Protein AF-X1RRZ8-F1 (afdb_monomer_lite)

Foldseek 3Di:
DDDQPDQDLVSLQVDQVSCVQLQGKDWAAADPVVCVVLVHDRIFIDGNGHHNDQKDWGCPDPFKIKIQNGSRQQVRCVSVQWFGWIKMWGADPVRDIDIDTDPGDRPDDDDDDDDPPDDDD

pLDDT: mean 79.33, std 20.08, range [34.38, 95.31]

Radius of gyration: 18.19 Å; chains: 1; bounding box: 36×49×47 Å

Secondary structure (DSSP, 8-state):
------SSHHHHHT-HHHHGGGT-EEEEE--HHHHHHHT--SEEEEE-S--S-S-EEEEEETTEEEEES-HHHHHHHHHTT--EEEEEEEE-TTSPEEEEEEEEE-S-----PPP------

Structure (mmCIF, N/CA/C/O backbone):
data_AF-X1RRZ8-F1
#
_entry.id   AF-X1RRZ8-F1
#
loop_
_atom_site.group_PDB
_atom_site.id
_atom_site.type_symbol
_atom_site.label_atom_id
_atom_site.label_alt_id
_atom_site.label_comp_id
_atom_site.label_asym_id
_atom_site.label_entity_id
_atom_site.label_seq_id
_atom_site.pdbx_PDB_ins_code
_atom_site.Cartn_x
_atom_site.Cartn_y
_atom_site.Cartn_z
_atom_site.occupancy
_atom_site.B_iso_or_equiv
_atom_site.auth_seq_id
_atom_site.auth_comp_id
_atom_site.auth_asym_id
_atom_site.auth_atom_id
_atom_site.pdbx_PDB_model_num
ATOM 1 N N . MET A 1 1 ? 13.208 -16.228 14.873 1.00 35.16 1 MET A N 1
ATOM 2 C CA . MET A 1 1 ? 13.634 -16.579 13.502 1.00 35.16 1 MET A CA 1
ATOM 3 C C . MET A 1 1 ? 12.492 -16.190 12.576 1.00 35.16 1 MET A C 1
ATOM 5 O O . MET A 1 1 ? 11.522 -16.928 12.506 1.00 35.16 1 MET A O 1
ATOM 9 N N . GLY A 1 2 ? 12.525 -14.981 12.011 1.00 35.22 2 GLY A N 1
ATOM 10 C CA . GLY A 1 2 ? 11.454 -14.456 11.160 1.00 35.22 2 GLY A CA 1
ATOM 11 C C . GLY A 1 2 ? 11.931 -14.394 9.718 1.00 35.22 2 GLY A C 1
ATOM 12 O O . GLY A 1 2 ? 12.852 -13.647 9.412 1.00 35.22 2 GLY A O 1
ATOM 13 N N . THR A 1 3 ? 11.342 -15.203 8.849 1.00 38.59 3 THR A N 1
ATOM 14 C CA . THR A 1 3 ? 11.496 -15.072 7.402 1.00 38.59 3 THR A CA 1
ATOM 15 C C . THR A 1 3 ? 10.398 -14.130 6.914 1.00 38.59 3 THR A C 1
ATOM 17 O O . THR A 1 3 ? 9.225 -14.497 6.872 1.00 38.59 3 THR A O 1
ATOM 20 N N . ALA A 1 4 ? 10.763 -12.889 6.584 1.00 39.41 4 ALA A N 1
ATOM 21 C CA . ALA A 1 4 ? 9.885 -12.003 5.829 1.00 39.41 4 ALA A CA 1
ATOM 22 C C . ALA A 1 4 ? 9.873 -12.510 4.381 1.00 39.41 4 ALA A C 1
ATOM 24 O O . ALA A 1 4 ? 10.817 -12.283 3.630 1.00 39.41 4 ALA A O 1
ATOM 25 N N . HIS A 1 5 ? 8.849 -13.276 4.015 1.00 37.44 5 HIS A N 1
ATOM 26 C CA . HIS A 1 5 ? 8.617 -13.655 2.626 1.00 37.44 5 HIS A CA 1
ATOM 27 C C . HIS A 1 5 ? 7.916 -12.466 1.975 1.00 37.44 5 HIS A C 1
ATOM 29 O O . HIS A 1 5 ? 6.734 -12.273 2.207 1.00 37.44 5 HIS A O 1
ATOM 35 N N . GLY A 1 6 ? 8.661 -11.601 1.289 1.00 46.69 6 GLY A N 1
ATOM 36 C CA . GLY A 1 6 ? 8.174 -10.306 0.818 1.00 46.69 6 GLY A CA 1
ATOM 37 C C . GLY A 1 6 ? 8.167 -10.217 -0.696 1.00 46.69 6 GLY A C 1
ATOM 38 O O . GLY A 1 6 ? 9.114 -9.691 -1.262 1.00 46.69 6 GLY A O 1
ATOM 39 N N . ASN A 1 7 ? 7.099 -10.697 -1.330 1.00 56.72 7 ASN A N 1
ATOM 40 C CA . ASN A 1 7 ? 6.906 -10.514 -2.775 1.00 56.72 7 ASN A CA 1
ATOM 41 C C . ASN A 1 7 ? 5.742 -9.558 -3.097 1.00 56.72 7 ASN A C 1
ATOM 43 O O . ASN A 1 7 ? 5.467 -9.335 -4.266 1.00 56.72 7 ASN A O 1
ATOM 47 N N . THR A 1 8 ? 5.048 -9.031 -2.079 1.00 73.19 8 THR A N 1
ATOM 48 C CA . THR A 1 8 ? 3.846 -8.184 -2.218 1.00 73.19 8 THR A CA 1
ATOM 49 C C . THR A 1 8 ? 3.718 -7.194 -1.056 1.00 73.19 8 THR A C 1
ATOM 51 O O . THR A 1 8 ? 4.233 -7.456 0.037 1.00 73.19 8 THR A O 1
ATOM 54 N N . LEU A 1 9 ? 2.995 -6.092 -1.260 1.00 81.31 9 LEU A N 1
ATOM 55 C CA . LEU A 1 9 ? 2.707 -5.018 -0.304 1.00 81.31 9 LEU A CA 1
ATOM 56 C C . LEU A 1 9 ? 2.088 -5.550 0.996 1.00 81.31 9 LEU A C 1
ATOM 58 O O . LEU A 1 9 ? 2.448 -5.106 2.084 1.00 81.31 9 LEU A O 1
ATOM 62 N N . GLU A 1 10 ? 1.245 -6.577 0.904 1.00 81.81 10 GLU A N 1
ATOM 63 C CA . GLU A 1 10 ? 0.649 -7.271 2.054 1.00 81.81 10 GLU A CA 1
ATOM 64 C C . GLU A 1 10 ? 1.698 -7.845 3.016 1.00 81.81 10 GLU A C 1
ATOM 66 O O . GLU A 1 10 ? 1.503 -7.866 4.231 1.00 81.81 10 GLU A O 1
ATOM 71 N N . ASN A 1 11 ? 2.856 -8.269 2.509 1.00 81.50 11 ASN A N 1
ATOM 72 C CA . ASN A 1 11 ? 3.913 -8.802 3.364 1.00 81.50 11 ASN A CA 1
ATOM 73 C C . ASN A 1 11 ? 4.580 -7.712 4.210 1.00 81.50 11 ASN A C 1
ATOM 75 O O . ASN A 1 11 ? 5.000 -7.989 5.336 1.00 81.50 11 ASN A O 1
ATOM 79 N N . LEU A 1 12 ? 4.650 -6.474 3.703 1.00 84.50 12 LEU A N 1
ATOM 80 C CA . LEU A 1 12 ? 5.100 -5.323 4.493 1.00 84.50 12 LEU A CA 1
ATOM 81 C C . LEU A 1 12 ? 4.113 -5.047 5.632 1.00 84.50 12 LEU A C 1
ATOM 83 O O . LEU A 1 12 ? 4.539 -4.769 6.748 1.00 84.50 12 LEU A O 1
ATOM 87 N N . MET A 1 13 ? 2.811 -5.212 5.380 1.00 85.94 13 MET A N 1
ATOM 88 C CA . MET A 1 13 ? 1.751 -5.025 6.379 1.00 85.94 13 MET A CA 1
ATOM 89 C C . MET A 1 13 ? 1.828 -6.044 7.524 1.00 85.94 13 MET A C 1
ATOM 91 O O . MET A 1 13 ? 1.550 -5.714 8.674 1.00 85.94 13 MET A O 1
ATOM 95 N N . MET A 1 14 ? 2.230 -7.280 7.218 1.00 83.69 14 MET A N 1
ATOM 96 C CA . MET A 1 14 ? 2.349 -8.367 8.197 1.00 83.69 14 MET A CA 1
ATOM 97 C C . MET A 1 14 ? 3.639 -8.311 9.026 1.00 83.69 14 MET A C 1
ATOM 99 O O . MET A 1 14 ? 3.782 -9.061 9.994 1.00 83.69 14 MET A O 1
ATOM 103 N N . ASN A 1 15 ? 4.590 -7.448 8.663 1.00 84.81 15 ASN A N 1
ATOM 104 C CA . ASN A 1 15 ? 5.861 -7.305 9.358 1.00 84.81 15 ASN A CA 1
ATOM 105 C C . ASN A 1 15 ? 5.889 -5.985 10.146 1.00 84.81 15 ASN A C 1
ATOM 107 O O . ASN A 1 15 ? 6.057 -4.937 9.531 1.00 84.81 15 ASN A O 1
ATOM 111 N N . PRO A 1 16 ? 5.827 -6.009 11.491 1.00 82.06 16 PRO A N 1
ATOM 112 C CA . PRO A 1 16 ? 5.790 -4.788 12.297 1.00 8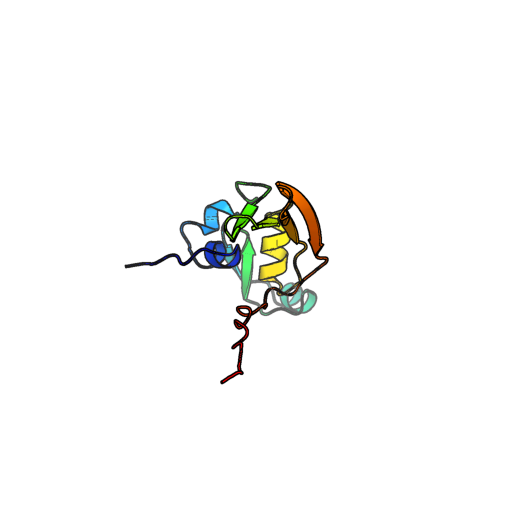2.06 16 PRO A CA 1
ATOM 113 C C . PRO A 1 16 ? 6.951 -3.818 12.045 1.00 82.06 16 PRO A C 1
ATOM 115 O O . PRO A 1 16 ? 6.759 -2.616 12.126 1.00 82.06 16 PRO A O 1
ATOM 118 N N . THR A 1 17 ? 8.147 -4.317 11.718 1.00 83.44 17 THR A N 1
ATOM 119 C CA . THR A 1 17 ? 9.315 -3.464 11.446 1.00 83.44 17 THR A CA 1
ATOM 120 C C . THR A 1 17 ? 9.246 -2.811 10.067 1.00 83.44 17 THR A C 1
ATOM 122 O O . THR A 1 17 ? 9.699 -1.685 9.897 1.00 83.44 17 THR A O 1
ATOM 125 N N . LEU A 1 18 ? 8.704 -3.509 9.066 1.00 86.00 18 LEU A N 1
ATOM 126 C CA . LEU A 1 18 ? 8.595 -2.978 7.703 1.00 86.00 18 LEU A CA 1
ATOM 127 C C . LEU A 1 18 ? 7.296 -2.196 7.481 1.00 86.00 18 LEU A C 1
ATOM 129 O O . LEU A 1 18 ? 7.252 -1.343 6.596 1.00 86.00 18 LEU A O 1
ATOM 133 N N . ALA A 1 19 ? 6.271 -2.443 8.297 1.00 88.62 19 ALA A N 1
ATOM 134 C CA . ALA A 1 19 ? 5.001 -1.733 8.257 1.00 88.62 19 ALA A CA 1
ATOM 135 C C . ALA A 1 19 ? 5.195 -0.221 8.436 1.00 88.62 19 ALA A C 1
ATOM 137 O O . ALA A 1 19 ? 4.491 0.563 7.808 1.00 88.62 19 ALA A O 1
ATOM 138 N N . ASP A 1 20 ? 6.193 0.211 9.210 1.00 88.44 20 ASP A N 1
ATOM 139 C CA . ASP A 1 20 ? 6.518 1.632 9.380 1.00 88.44 20 ASP A CA 1
ATOM 140 C C . ASP A 1 20 ? 6.847 2.332 8.047 1.00 88.44 20 ASP A C 1
ATOM 142 O O . ASP A 1 20 ? 6.495 3.496 7.847 1.00 88.44 20 ASP A O 1
ATOM 146 N N . LEU A 1 21 ? 7.435 1.619 7.076 1.00 89.56 21 LEU A N 1
ATOM 147 C CA . LEU A 1 21 ? 7.747 2.181 5.755 1.00 89.56 21 LEU A CA 1
ATOM 148 C C . LEU A 1 21 ? 6.485 2.529 4.956 1.00 89.56 21 LEU A C 1
ATOM 150 O O . LEU A 1 21 ? 6.498 3.468 4.159 1.00 89.56 21 LEU A O 1
ATOM 154 N N . ILE A 1 22 ? 5.389 1.815 5.206 1.00 90.88 22 ILE A N 1
ATOM 155 C CA . ILE A 1 22 ? 4.085 2.025 4.568 1.00 90.88 22 ILE A CA 1
ATOM 156 C C . ILE A 1 22 ? 3.113 2.814 5.462 1.00 90.88 22 ILE A C 1
ATOM 158 O O . ILE A 1 22 ? 1.915 2.846 5.195 1.00 90.88 22 ILE A O 1
ATOM 162 N N . GLY A 1 23 ? 3.623 3.478 6.507 1.00 91.69 23 GLY A N 1
ATOM 163 C CA . GLY A 1 23 ? 2.849 4.360 7.390 1.00 91.69 23 GLY A CA 1
ATOM 164 C C . GLY A 1 23 ? 2.406 3.719 8.705 1.00 91.69 23 GLY A C 1
ATOM 165 O O . GLY A 1 23 ? 1.614 4.313 9.434 1.00 91.69 23 GLY A O 1
ATOM 166 N N . GLY A 1 24 ? 2.905 2.517 9.007 1.00 92.94 24 GLY A N 1
ATOM 167 C CA . GLY A 1 24 ? 2.602 1.751 10.214 1.00 92.94 24 GLY A CA 1
ATOM 168 C C . GLY A 1 24 ? 1.151 1.273 10.257 1.00 92.94 24 GLY A C 1
ATOM 169 O O . GLY A 1 24 ? 0.248 1.962 9.801 1.00 92.94 24 GLY A O 1
ATOM 170 N N . ILE A 1 25 ? 0.888 0.096 10.823 1.00 92.69 25 ILE A N 1
ATOM 171 C CA . ILE A 1 25 ? -0.483 -0.422 10.972 1.00 92.69 25 ILE A CA 1
ATOM 172 C C . ILE A 1 25 ? -0.764 -0.653 12.448 1.00 92.69 25 ILE A C 1
ATOM 174 O O . ILE A 1 25 ? 0.025 -1.291 13.143 1.00 92.69 25 ILE A O 1
ATOM 178 N N . GLN A 1 26 ? -1.905 -0.156 12.917 1.00 92.31 26 GLN A N 1
ATOM 179 C CA . GLN A 1 26 ? -2.352 -0.319 14.295 1.00 92.31 26 GLN A CA 1
ATOM 180 C C . GLN A 1 26 ? -3.815 -0.744 14.372 1.00 92.31 26 GLN A C 1
ATOM 182 O O . GLN A 1 26 ? -4.597 -0.513 13.454 1.00 92.31 26 GLN A O 1
ATOM 187 N N . SER A 1 27 ? -4.197 -1.312 15.515 1.00 91.50 27 SER A N 1
ATOM 188 C CA . SER A 1 27 ? -5.599 -1.557 15.844 1.00 91.50 27 SER A CA 1
ATOM 189 C C . SER A 1 27 ? -6.206 -0.325 16.516 1.00 91.50 27 SER A C 1
ATOM 191 O O . SER A 1 27 ? -5.700 0.129 17.541 1.00 91.50 27 SER A O 1
ATOM 193 N N . VAL A 1 28 ? -7.308 0.188 15.973 1.00 89.06 28 VAL A N 1
ATOM 194 C CA . VAL A 1 28 ? -8.078 1.313 16.521 1.00 89.06 28 VAL A CA 1
ATOM 195 C C . VAL A 1 28 ? -9.453 0.829 16.960 1.00 89.06 28 VAL A C 1
ATOM 197 O O . VAL A 1 28 ? -10.107 0.066 16.248 1.00 89.06 28 VAL A O 1
ATOM 200 N N . THR A 1 29 ? -9.905 1.306 18.122 1.00 93.06 29 THR A N 1
ATOM 201 C CA . THR A 1 29 ? -11.267 1.063 18.602 1.00 93.06 29 THR A CA 1
ATOM 202 C C . THR A 1 29 ? -12.173 2.236 18.236 1.00 93.06 29 THR A C 1
ATOM 204 O O . THR A 1 29 ? -12.003 3.345 18.738 1.00 93.06 29 THR A O 1
ATOM 207 N N . LEU A 1 30 ? -13.154 1.985 17.377 1.00 89.06 30 LEU A N 1
ATOM 208 C CA . LEU A 1 30 ? -14.220 2.911 17.025 1.00 89.06 30 LEU A CA 1
ATOM 209 C C . LEU A 1 30 ? -15.347 2.872 18.063 1.00 89.06 30 LEU A C 1
ATOM 211 O O . LEU A 1 30 ? -15.679 1.821 18.616 1.00 89.06 30 LEU A O 1
ATOM 215 N N . GLY A 1 31 ? -15.985 4.024 18.274 1.00 92.62 31 GLY A N 1
ATOM 216 C CA . GLY A 1 31 ? -17.259 4.087 18.987 1.00 92.62 31 GLY A CA 1
ATOM 217 C C . GLY A 1 31 ? -18.386 3.407 18.202 1.00 92.62 31 GLY A C 1
ATOM 218 O O . GLY A 1 31 ? -18.311 3.255 16.983 1.00 92.62 31 GLY A O 1
ATOM 219 N N . ASP A 1 32 ? -19.453 3.023 18.899 1.00 90.88 32 ASP A N 1
ATOM 220 C CA . ASP A 1 32 ? -20.567 2.235 18.350 1.00 90.88 32 ASP A CA 1
ATOM 221 C C . ASP A 1 32 ? -21.232 2.891 17.132 1.00 90.88 32 ASP A C 1
ATOM 223 O O . ASP A 1 32 ? -21.546 2.207 16.156 1.00 90.88 32 ASP A O 1
ATOM 227 N N . GLU A 1 33 ? -21.415 4.213 17.165 1.00 91.62 33 GLU A N 1
ATOM 228 C CA . GLU A 1 33 ? -21.999 4.964 16.048 1.00 91.62 33 GLU A CA 1
ATOM 229 C C . GLU A 1 33 ? -21.093 4.962 14.811 1.00 91.62 33 GLU A C 1
ATOM 231 O O . GLU A 1 33 ? -21.572 4.721 13.704 1.00 91.62 33 GLU A O 1
ATOM 236 N N . GLU A 1 34 ? -19.784 5.161 14.987 1.00 88.62 34 GLU A N 1
ATOM 237 C CA . GLU A 1 34 ? -18.825 5.202 13.877 1.00 88.62 34 GLU A CA 1
ATOM 238 C C . GLU A 1 34 ? -18.598 3.807 13.279 1.00 88.62 34 GLU A C 1
ATOM 240 O O . GLU A 1 34 ? -18.585 3.653 12.057 1.00 88.62 34 GLU A O 1
ATOM 245 N N . ALA A 1 35 ? -18.521 2.770 14.120 1.00 89.38 35 ALA A N 1
ATOM 246 C CA . ALA A 1 35 ? -18.456 1.380 13.670 1.00 89.38 35 ALA A CA 1
ATOM 247 C C . ALA A 1 35 ? -19.693 1.009 12.833 1.00 89.38 35 ALA A C 1
ATOM 249 O O . ALA A 1 35 ? -19.573 0.444 11.745 1.00 89.38 35 ALA A O 1
ATOM 250 N N . LYS A 1 36 ? -20.892 1.398 13.292 1.00 90.00 36 LYS A N 1
ATOM 251 C CA . LYS A 1 36 ? -22.145 1.167 12.561 1.00 90.00 36 LYS A CA 1
ATOM 252 C C . LYS A 1 36 ? -22.203 1.953 11.252 1.00 90.00 36 LYS A C 1
ATOM 254 O O . LYS A 1 36 ? -22.637 1.402 10.245 1.00 90.00 36 LYS A O 1
ATOM 259 N N . ARG A 1 37 ? -21.752 3.211 11.248 1.00 91.19 37 ARG A N 1
ATOM 260 C CA . ARG A 1 37 ? -21.697 4.058 10.046 1.00 91.19 37 ARG A CA 1
ATOM 261 C C . ARG A 1 37 ? -20.777 3.470 8.977 1.00 91.19 37 ARG A C 1
ATOM 263 O O . ARG A 1 37 ? -21.120 3.525 7.800 1.00 91.19 37 ARG A O 1
ATOM 270 N N . ARG A 1 38 ? -19.630 2.912 9.378 1.00 86.38 38 ARG A N 1
ATOM 271 C CA . ARG A 1 38 ? -18.668 2.268 8.468 1.00 86.38 38 ARG A CA 1
ATOM 272 C C . ARG A 1 38 ? -19.023 0.821 8.121 1.00 86.38 38 ARG A C 1
ATOM 274 O O . ARG A 1 38 ? -18.429 0.265 7.205 1.00 86.38 38 ARG A O 1
ATOM 281 N N . GLY A 1 39 ? -19.975 0.211 8.830 1.00 86.25 39 GLY A N 1
ATOM 282 C CA . GLY A 1 39 ? -20.326 -1.200 8.659 1.00 86.25 39 GLY A CA 1
ATOM 283 C C . GLY A 1 39 ? -19.218 -2.154 9.114 1.00 86.25 39 GLY A C 1
ATOM 284 O O . GLY A 1 39 ? -19.129 -3.27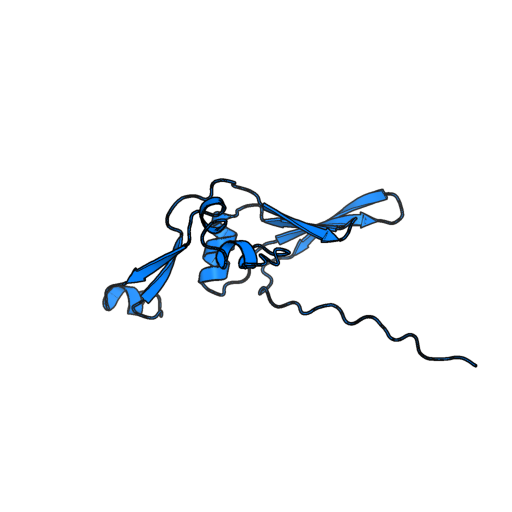1 8.610 1.00 86.25 39 GLY A O 1
ATOM 285 N N . THR A 1 40 ? -18.363 -1.722 10.044 1.00 85.56 40 THR A N 1
ATOM 286 C CA . THR A 1 40 ? -17.211 -2.490 10.530 1.00 85.56 40 THR A CA 1
ATOM 287 C C . THR A 1 40 ? -17.398 -2.933 11.978 1.00 85.56 40 THR A C 1
ATOM 289 O O . THR A 1 40 ? -18.322 -2.523 12.682 1.00 85.56 40 THR A O 1
ATOM 292 N N . GLN A 1 41 ? -16.487 -3.782 12.451 1.00 88.62 41 GLN A N 1
ATOM 293 C CA . GLN A 1 41 ? -16.371 -4.085 13.874 1.00 88.62 41 GLN A CA 1
ATOM 294 C C . GLN A 1 41 ? -15.912 -2.844 14.656 1.00 88.62 41 GLN A C 1
ATOM 296 O O . GLN A 1 41 ? -15.393 -1.883 14.086 1.00 88.62 41 GLN A O 1
ATOM 301 N N . LYS A 1 42 ? -16.080 -2.881 15.985 1.00 90.62 42 LYS A N 1
ATOM 302 C CA . LYS A 1 42 ? -15.578 -1.822 16.873 1.00 90.62 42 LYS A CA 1
ATOM 303 C C . LYS A 1 42 ? -14.056 -1.746 16.892 1.00 90.62 42 LYS A C 1
ATOM 305 O O . LYS A 1 42 ? -13.541 -0.705 17.247 1.00 90.62 42 LYS A O 1
ATOM 310 N N . SER A 1 43 ? -13.347 -2.813 16.530 1.00 91.69 43 SER A N 1
ATOM 311 C CA . SER A 1 43 ? -11.892 -2.807 16.380 1.00 91.69 43 SER A CA 1
ATOM 312 C C . SER A 1 43 ? -11.548 -3.009 14.913 1.00 91.69 43 SER A C 1
ATOM 314 O O . SER A 1 43 ? -12.020 -3.972 14.311 1.00 91.69 43 SER A O 1
ATOM 316 N N . ILE A 1 44 ? -10.737 -2.120 14.349 1.00 90.75 44 ILE A N 1
ATOM 317 C CA . ILE A 1 44 ? -10.282 -2.189 12.957 1.00 90.75 44 ILE A CA 1
ATOM 318 C C . ILE A 1 44 ? -8.782 -1.926 12.868 1.00 90.75 44 ILE A C 1
ATOM 320 O O . ILE A 1 44 ? -8.204 -1.324 13.769 1.00 90.75 44 ILE A O 1
ATOM 324 N N . LEU A 1 45 ? -8.164 -2.371 11.776 1.00 92.00 45 LEU A N 1
ATOM 325 C CA . LEU A 1 45 ? -6.794 -2.002 11.443 1.00 92.00 45 LEU A CA 1
ATOM 326 C C . LEU A 1 45 ? -6.798 -0.711 10.622 1.00 92.00 45 LEU A C 1
ATOM 328 O O . LEU A 1 45 ? -7.540 -0.600 9.648 1.00 92.00 45 LEU A O 1
ATOM 332 N N . GLU A 1 46 ? -5.961 0.246 11.006 1.00 92.62 46 GLU A N 1
ATOM 333 C CA . GLU A 1 46 ? -5.765 1.505 10.288 1.00 92.62 46 GLU A CA 1
ATOM 334 C C . GLU A 1 46 ? -4.284 1.879 10.246 1.00 92.62 46 GLU A C 1
ATOM 336 O O . GLU A 1 46 ? -3.478 1.449 11.080 1.00 92.62 46 GLU A O 1
ATOM 341 N N . ARG A 1 47 ? -3.937 2.704 9.260 1.00 94.56 47 ARG A N 1
ATOM 342 C CA . ARG A 1 47 ? -2.595 3.245 9.105 1.00 94.56 47 ARG A CA 1
ATOM 343 C C . ARG A 1 47 ? -2.342 4.372 10.114 1.00 94.56 47 ARG A C 1
ATOM 345 O O . ARG A 1 47 ? -3.216 5.207 10.340 1.00 94.56 47 ARG A O 1
ATOM 352 N N . MET A 1 48 ? -1.158 4.399 10.727 1.00 93.38 48 MET A N 1
ATOM 353 C CA . MET A 1 48 ? -0.824 5.350 11.802 1.00 93.38 48 MET A CA 1
ATOM 354 C C . MET A 1 48 ? -0.412 6.727 11.285 1.00 93.38 48 MET A C 1
ATOM 356 O O . MET A 1 48 ? -0.676 7.749 11.919 1.00 93.38 48 MET A O 1
ATOM 360 N N . SER A 1 49 ? 0.279 6.753 10.152 1.00 93.56 49 SER A N 1
ATOM 361 C CA . SER A 1 49 ? 0.924 7.938 9.602 1.00 93.56 49 SER A CA 1
ATOM 362 C C . SER A 1 49 ? 0.977 7.875 8.071 1.00 93.56 49 SER A C 1
ATOM 364 O O . SER A 1 49 ? 0.733 6.823 7.474 1.00 93.56 49 SER A O 1
ATOM 366 N N . PRO A 1 50 ? 1.260 8.993 7.378 1.00 94.31 50 PRO A N 1
ATOM 367 C CA . PRO A 1 50 ? 1.617 8.958 5.960 1.00 94.31 50 PRO A CA 1
ATOM 368 C C . PRO A 1 50 ? 2.733 7.932 5.688 1.00 94.31 50 PRO A C 1
ATOM 370 O O . PRO A 1 50 ? 3.662 7.848 6.494 1.00 94.31 50 PRO A O 1
ATOM 373 N N . PRO A 1 51 ? 2.669 7.156 4.589 1.00 93.81 51 PRO A N 1
ATOM 374 C CA . PRO A 1 51 ? 3.753 6.246 4.242 1.00 93.81 51 PRO A CA 1
ATOM 375 C C . PRO A 1 51 ? 5.050 7.021 4.006 1.00 93.81 51 PRO A C 1
ATOM 377 O O . PRO A 1 51 ? 5.033 8.165 3.547 1.00 93.81 51 PRO A O 1
ATOM 380 N N . THR A 1 52 ? 6.185 6.383 4.294 1.00 92.75 52 THR A N 1
ATOM 381 C CA . THR A 1 52 ? 7.507 6.995 4.077 1.00 92.75 52 THR A CA 1
ATOM 382 C C . THR A 1 52 ? 7.760 7.232 2.586 1.00 92.75 52 THR A C 1
ATOM 384 O O . THR A 1 52 ? 8.384 8.221 2.207 1.00 92.75 52 THR A O 1
ATOM 387 N N . PHE A 1 53 ? 7.245 6.337 1.739 1.00 91.50 53 PHE A N 1
ATOM 388 C CA . PHE A 1 53 ? 7.342 6.421 0.286 1.00 91.50 53 PHE A CA 1
ATOM 389 C C . PHE A 1 53 ? 5.954 6.543 -0.335 1.00 91.50 53 PHE A C 1
ATOM 391 O O . PHE A 1 53 ? 5.031 5.829 0.047 1.00 91.50 53 PHE A O 1
ATOM 398 N N . ASN A 1 54 ? 5.816 7.417 -1.332 1.00 90.62 54 ASN A N 1
ATOM 399 C CA . ASN A 1 54 ? 4.560 7.569 -2.067 1.00 90.62 54 ASN A CA 1
ATOM 400 C C . ASN A 1 54 ? 4.307 6.418 -3.046 1.00 90.62 54 ASN A C 1
ATOM 402 O O . ASN A 1 54 ? 3.153 6.099 -3.301 1.00 90.62 54 ASN A O 1
ATOM 406 N N . ILE A 1 55 ? 5.374 5.806 -3.574 1.00 91.12 55 ILE A N 1
ATOM 407 C CA . ILE A 1 55 ? 5.323 4.760 -4.601 1.00 91.12 55 ILE A CA 1
ATOM 408 C C . ILE A 1 55 ? 6.064 3.521 -4.096 1.00 91.12 55 ILE A C 1
ATOM 410 O O . ILE A 1 55 ? 7.170 3.640 -3.566 1.00 91.12 55 ILE A O 1
ATOM 414 N N . VAL A 1 56 ? 5.491 2.338 -4.321 1.00 90.12 56 VAL A N 1
ATOM 415 C CA . VAL A 1 56 ? 6.159 1.039 -4.131 1.00 90.12 56 VAL A CA 1
ATOM 416 C C . VAL A 1 56 ? 6.201 0.298 -5.460 1.00 90.12 56 VAL A C 1
ATOM 418 O O . VAL A 1 56 ? 5.227 0.292 -6.210 1.00 90.12 56 VAL A O 1
ATOM 421 N N . VAL A 1 57 ? 7.343 -0.324 -5.745 1.00 89.81 57 VAL A N 1
ATOM 422 C CA . VAL A 1 57 ? 7.533 -1.196 -6.905 1.00 89.81 57 VAL A CA 1
ATOM 423 C C . VAL A 1 57 ? 7.825 -2.601 -6.402 1.00 89.81 57 VAL A C 1
ATOM 425 O O . VAL A 1 57 ? 8.802 -2.824 -5.689 1.00 89.81 57 VAL A O 1
ATOM 428 N N . GLU A 1 58 ? 6.973 -3.540 -6.779 1.00 87.19 58 GLU A N 1
ATOM 429 C CA . GLU A 1 58 ? 7.113 -4.962 -6.512 1.00 87.19 58 GLU A CA 1
ATOM 430 C C . GLU A 1 58 ? 7.753 -5.635 -7.720 1.00 87.19 58 GLU A C 1
ATOM 432 O O . GLU A 1 58 ? 7.268 -5.524 -8.846 1.00 87.19 58 GLU A O 1
ATOM 437 N N . ILE A 1 59 ? 8.847 -6.353 -7.494 1.00 88.56 59 ILE A N 1
ATOM 438 C CA . ILE A 1 59 ? 9.474 -7.161 -8.538 1.00 88.56 59 ILE A CA 1
ATOM 439 C C . ILE A 1 59 ? 8.725 -8.494 -8.586 1.00 88.56 59 ILE A C 1
ATOM 441 O O . ILE A 1 59 ? 8.794 -9.265 -7.630 1.00 88.56 59 ILE A O 1
ATOM 445 N N . GLN A 1 60 ? 7.989 -8.744 -9.672 1.00 86.19 60 GLN A N 1
ATOM 446 C CA . GLN A 1 60 ? 7.230 -9.987 -9.857 1.00 86.19 60 GLN A CA 1
ATOM 447 C C . GLN A 1 60 ? 8.083 -11.068 -10.523 1.00 86.19 60 GLN A C 1
ATOM 449 O O . GLN A 1 60 ? 8.063 -12.212 -10.083 1.00 86.19 60 GLN A O 1
ATOM 454 N N . ASP A 1 61 ? 8.848 -10.681 -11.544 1.00 89.12 61 ASP A N 1
ATOM 455 C CA . ASP A 1 61 ? 9.807 -11.515 -12.268 1.00 89.12 61 ASP A CA 1
ATOM 456 C C . ASP A 1 61 ? 10.993 -10.650 -12.729 1.00 89.12 61 ASP A C 1
ATOM 458 O O . ASP A 1 61 ? 11.016 -9.434 -12.534 1.00 89.12 61 ASP A O 1
ATOM 462 N N . TRP A 1 62 ? 12.002 -11.274 -13.340 1.00 89.81 62 TRP A N 1
ATOM 463 C CA . TRP A 1 62 ? 13.217 -10.595 -13.808 1.00 89.81 62 TRP A CA 1
ATOM 464 C C . TRP A 1 62 ? 12.942 -9.420 -14.760 1.00 89.81 62 TRP A C 1
ATOM 466 O O . TRP A 1 62 ? 13.649 -8.415 -14.742 1.00 89.81 62 TRP A O 1
ATOM 476 N N . ASP A 1 63 ? 11.908 -9.553 -15.582 1.00 93.25 63 ASP A N 1
ATOM 477 C CA . ASP A 1 63 ? 11.499 -8.609 -16.613 1.00 93.25 63 ASP A CA 1
ATOM 478 C C . ASP A 1 63 ? 10.134 -7.973 -16.333 1.00 93.25 63 ASP A C 1
ATOM 480 O O . ASP A 1 63 ? 9.639 -7.245 -17.189 1.00 93.25 6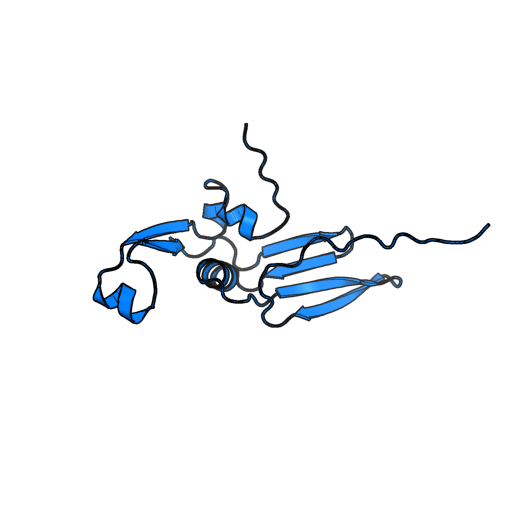3 ASP A O 1
ATOM 484 N N . LYS A 1 64 ? 9.532 -8.210 -15.158 1.00 91.25 64 LYS A N 1
ATOM 485 C CA . LYS A 1 64 ? 8.172 -7.771 -14.824 1.00 91.25 64 LYS A CA 1
ATOM 486 C C . LYS A 1 64 ? 8.071 -7.192 -13.418 1.00 91.25 64 LYS A C 1
ATOM 488 O O . LYS A 1 64 ? 8.468 -7.811 -12.431 1.00 91.25 64 LYS A O 1
ATOM 493 N N . VAL A 1 65 ? 7.443 -6.026 -13.316 1.00 92.06 65 VAL A N 1
ATOM 494 C CA . VAL A 1 65 ? 7.218 -5.309 -12.058 1.00 92.06 65 VAL A CA 1
ATOM 495 C C . VAL A 1 65 ? 5.771 -4.844 -11.928 1.00 92.06 65 VAL A C 1
ATOM 497 O O . VAL A 1 65 ? 5.133 -4.502 -12.921 1.00 92.06 65 VAL A O 1
ATOM 500 N N . ALA A 1 66 ? 5.271 -4.792 -10.698 1.00 90.62 66 ALA A N 1
ATOM 501 C CA . ALA A 1 66 ? 4.011 -4.157 -10.333 1.00 90.62 66 ALA A CA 1
ATOM 502 C C . ALA A 1 66 ? 4.289 -2.860 -9.566 1.00 90.62 66 ALA A C 1
ATOM 504 O O . ALA A 1 66 ? 5.191 -2.791 -8.739 1.00 90.62 66 ALA A O 1
ATOM 505 N N . ILE A 1 67 ? 3.540 -1.806 -9.862 1.00 91.62 67 ILE A N 1
ATOM 506 C CA . ILE A 1 67 ? 3.758 -0.462 -9.336 1.00 91.62 67 ILE A CA 1
ATOM 507 C C . ILE A 1 67 ? 2.486 -0.011 -8.630 1.00 91.62 67 ILE A C 1
AT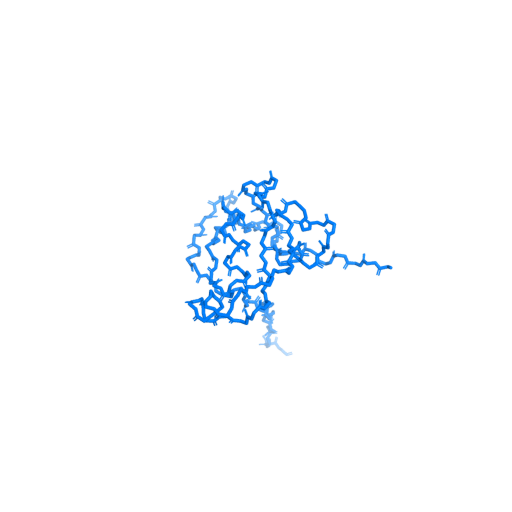OM 509 O O . ILE A 1 67 ? 1.410 0.038 -9.229 1.00 91.62 67 ILE A O 1
ATOM 513 N N . HIS A 1 68 ? 2.640 0.373 -7.367 1.00 91.00 68 HIS A N 1
ATOM 514 C CA . HIS A 1 68 ? 1.627 1.043 -6.563 1.00 91.00 68 HIS A CA 1
ATOM 515 C C . HIS A 1 68 ? 1.955 2.539 -6.537 1.00 91.00 68 HIS A C 1
ATOM 517 O O . HIS A 1 68 ? 2.865 2.935 -5.806 1.00 91.00 68 HIS A O 1
ATOM 523 N N . PRO A 1 69 ? 1.284 3.369 -7.359 1.00 90.44 69 PRO A N 1
ATOM 524 C CA . PRO A 1 69 ? 1.616 4.788 -7.493 1.00 90.44 69 PRO A CA 1
ATOM 525 C C . PRO A 1 69 ? 1.220 5.626 -6.268 1.00 90.44 69 PRO A C 1
ATOM 527 O O . PRO A 1 69 ? 1.797 6.690 -6.059 1.00 90.44 69 PRO A O 1
ATOM 530 N N . ASP A 1 70 ? 0.258 5.149 -5.474 1.00 92.69 70 ASP A N 1
ATOM 531 C CA . ASP A 1 70 ? -0.083 5.699 -4.164 1.00 92.69 70 ASP A CA 1
ATOM 532 C C . ASP A 1 70 ? -0.123 4.563 -3.136 1.00 92.69 70 ASP A C 1
ATOM 534 O O . ASP A 1 70 ? -1.044 3.745 -3.094 1.00 92.69 70 ASP A O 1
ATOM 538 N N . VAL A 1 71 ? 0.920 4.493 -2.312 1.00 92.31 71 VAL A N 1
ATOM 539 C CA . VAL A 1 71 ? 1.044 3.493 -1.244 1.00 92.31 71 VAL A CA 1
ATOM 540 C C . VAL A 1 71 ? -0.025 3.686 -0.176 1.00 92.31 71 VAL A C 1
ATOM 542 O O . VAL A 1 71 ? -0.520 2.702 0.364 1.00 92.31 71 VAL A O 1
ATOM 545 N N . GLY A 1 72 ? -0.386 4.930 0.143 1.00 93.38 72 GLY A N 1
ATOM 546 C CA . GLY A 1 72 ? -1.376 5.215 1.176 1.00 93.38 72 GLY A CA 1
ATOM 547 C C . GLY A 1 72 ? -2.743 4.690 0.763 1.00 93.38 72 GLY A C 1
ATOM 548 O O . GLY A 1 72 ? -3.364 3.946 1.518 1.00 93.38 72 GLY A O 1
ATOM 549 N N . GLU A 1 73 ? -3.161 5.008 -0.462 1.00 92.81 73 GLU A N 1
ATOM 550 C CA . GLU A 1 73 ? -4.398 4.487 -1.042 1.00 92.81 73 GLU A CA 1
ATOM 551 C C . GLU A 1 73 ? -4.368 2.960 -1.147 1.00 92.81 73 GLU A C 1
ATOM 553 O O . GLU A 1 73 ? -5.322 2.303 -0.733 1.00 92.81 73 GLU A O 1
ATOM 558 N N . ALA A 1 74 ? -3.265 2.384 -1.635 1.00 91.38 74 ALA A N 1
ATOM 559 C CA . ALA A 1 74 ? -3.129 0.939 -1.767 1.00 91.38 74 ALA A CA 1
ATOM 560 C C . ALA A 1 74 ? -3.258 0.221 -0.413 1.00 91.38 74 ALA A C 1
ATOM 562 O O . ALA A 1 74 ? -4.021 -0.736 -0.296 1.00 91.38 74 ALA A O 1
ATOM 563 N N . VAL A 1 75 ? -2.568 0.697 0.626 1.00 92.38 75 VAL A N 1
ATOM 564 C CA . VAL A 1 75 ? -2.641 0.118 1.976 1.00 92.38 75 VAL A CA 1
ATOM 565 C C . VAL A 1 75 ? -4.039 0.275 2.565 1.00 92.38 75 VAL A C 1
ATOM 567 O O . VAL A 1 75 ? -4.595 -0.693 3.082 1.00 92.38 75 VAL A O 1
ATOM 570 N N . ASP A 1 76 ? -4.635 1.464 2.463 1.00 92.00 76 ASP A N 1
ATOM 571 C CA . ASP A 1 76 ? -5.964 1.733 3.012 1.00 92.00 76 ASP A CA 1
ATOM 572 C C . ASP A 1 76 ? -7.042 0.891 2.299 1.00 92.00 76 ASP A C 1
ATOM 574 O O . ASP A 1 76 ? -7.969 0.394 2.946 1.00 92.00 76 ASP A O 1
ATOM 578 N N . ALA A 1 77 ? -6.906 0.675 0.987 1.00 90.44 77 ALA A N 1
ATOM 579 C CA . ALA A 1 77 ? -7.765 -0.214 0.211 1.00 90.44 77 ALA A CA 1
ATOM 580 C C . ALA A 1 77 ? -7.609 -1.679 0.648 1.00 90.44 77 ALA A C 1
ATOM 582 O O . ALA A 1 77 ? -8.618 -2.330 0.927 1.00 90.44 77 ALA A O 1
ATOM 583 N N . ILE A 1 78 ? -6.377 -2.179 0.812 1.00 89.19 78 ILE A N 1
ATOM 584 C CA . ILE A 1 78 ? -6.120 -3.550 1.295 1.00 89.19 78 ILE A CA 1
ATOM 585 C C . ILE A 1 78 ? -6.723 -3.759 2.687 1.00 89.19 78 ILE A C 1
ATOM 587 O O . ILE A 1 78 ? -7.428 -4.744 2.910 1.00 89.19 78 ILE A O 1
ATOM 591 N N . LEU A 1 79 ? -6.525 -2.814 3.615 1.00 89.31 79 LEU A N 1
ATOM 592 C CA . LEU A 1 79 ? -7.094 -2.878 4.969 1.00 89.31 79 LEU A CA 1
ATOM 593 C C . LEU A 1 79 ? -8.629 -2.936 4.970 1.00 89.31 79 LEU A C 1
ATOM 595 O O . LEU A 1 79 ? -9.230 -3.506 5.881 1.00 89.31 79 LEU A O 1
ATOM 599 N N . ARG A 1 80 ? -9.271 -2.370 3.944 1.00 87.06 80 ARG A N 1
ATOM 600 C CA . ARG A 1 80 ? -10.730 -2.383 3.755 1.00 87.06 80 ARG A CA 1
ATOM 601 C C . ARG A 1 80 ? -11.222 -3.547 2.889 1.00 87.06 80 ARG A C 1
ATOM 603 O O . ARG A 1 80 ? -12.424 -3.637 2.644 1.00 87.06 80 ARG A O 1
ATOM 610 N N . GLY A 1 81 ? -10.330 -4.416 2.409 1.00 86.00 81 GLY A N 1
ATOM 611 C CA . GLY A 1 81 ? -10.659 -5.479 1.454 1.00 86.00 81 GLY A CA 1
ATOM 612 C C . GLY A 1 81 ? -11.142 -4.952 0.098 1.00 86.00 81 GLY A C 1
ATOM 613 O O . GLY A 1 81 ? -11.868 -5.644 -0.616 1.00 86.00 81 GLY A O 1
ATOM 614 N N . GLN A 1 82 ? -10.791 -3.711 -0.236 1.00 86.75 82 GLN A N 1
ATOM 615 C CA . GLN A 1 82 ? -11.116 -3.074 -1.503 1.00 86.75 82 GLN A CA 1
ATOM 616 C C . GLN A 1 82 ? -10.064 -3.434 -2.555 1.00 86.75 82 GLN A C 1
ATOM 618 O O . GLN A 1 82 ? -8.906 -3.693 -2.220 1.00 86.75 82 GLN A O 1
ATOM 623 N N . PRO A 1 83 ? -10.454 -3.472 -3.836 1.00 83.25 83 PRO A N 1
ATOM 624 C CA . PRO A 1 83 ? -9.490 -3.684 -4.896 1.00 83.25 83 PRO A CA 1
ATOM 625 C C . PRO A 1 83 ? -8.495 -2.518 -4.987 1.00 83.25 83 PRO A C 1
ATOM 627 O O . PRO A 1 83 ? -8.845 -1.373 -4.703 1.00 83.25 83 PRO A O 1
ATOM 630 N N . VAL A 1 84 ? -7.267 -2.816 -5.411 1.00 84.94 84 VAL A N 1
ATOM 631 C CA . VAL A 1 84 ? -6.178 -1.838 -5.540 1.00 84.94 84 VAL A CA 1
ATOM 632 C C . VAL A 1 84 ? -5.886 -1.602 -7.016 1.00 84.94 84 VAL A C 1
ATOM 634 O O . VAL A 1 84 ? -5.906 -2.539 -7.816 1.00 84.94 84 VAL A O 1
ATOM 637 N N . ALA A 1 85 ? -5.627 -0.349 -7.385 1.00 80.69 85 ALA A N 1
ATOM 638 C CA . ALA A 1 85 ? -5.113 -0.018 -8.706 1.00 80.69 85 ALA A CA 1
ATOM 639 C C . ALA A 1 85 ? -3.602 -0.280 -8.752 1.00 80.69 85 ALA A C 1
ATOM 641 O O . ALA A 1 85 ? -2.844 0.259 -7.940 1.00 80.69 85 ALA A O 1
ATOM 642 N N . THR A 1 86 ? -3.164 -1.087 -9.716 1.00 86.12 86 THR A N 1
ATOM 643 C CA . THR A 1 86 ? -1.755 -1.454 -9.873 1.00 86.12 86 THR A CA 1
ATOM 644 C C . THR A 1 86 ? -1.353 -1.319 -11.333 1.00 86.12 86 THR A C 1
ATOM 646 O O . THR A 1 86 ? -2.051 -1.766 -12.243 1.00 86.12 86 THR A O 1
ATOM 649 N N . GLU A 1 87 ? -0.208 -0.686 -11.571 1.00 91.38 87 GLU A N 1
ATOM 650 C CA . GLU A 1 87 ? 0.378 -0.593 -12.903 1.00 91.38 87 GLU A CA 1
ATOM 651 C C . GLU A 1 87 ? 1.450 -1.668 -13.055 1.00 91.38 87 GLU A C 1
ATOM 653 O O . GLU A 1 87 ? 2.457 -1.658 -12.354 1.00 91.38 87 GLU A O 1
ATOM 658 N N . THR A 1 88 ? 1.251 -2.590 -13.985 1.00 92.44 88 THR A N 1
ATOM 659 C CA . THR A 1 88 ? 2.224 -3.630 -14.298 1.00 92.44 88 THR A CA 1
ATOM 660 C C . THR A 1 88 ? 3.055 -3.195 -15.493 1.00 92.44 88 THR A C 1
ATOM 662 O O . THR A 1 88 ? 2.521 -2.781 -16.523 1.00 92.44 88 THR A O 1
ATOM 665 N N . ARG A 1 89 ? 4.377 -3.301 -15.378 1.00 93.75 89 ARG A N 1
ATOM 666 C CA . ARG A 1 89 ? 5.305 -3.066 -16.485 1.00 93.75 89 ARG A CA 1
ATOM 667 C C . ARG A 1 89 ? 6.138 -4.304 -16.738 1.00 93.75 89 ARG A C 1
ATOM 669 O O . ARG A 1 89 ? 6.590 -4.930 -15.785 1.00 93.75 89 ARG A O 1
ATOM 676 N N . TRP A 1 90 ? 6.369 -4.629 -18.003 1.00 95.31 90 TRP A N 1
ATOM 677 C CA . TRP A 1 90 ? 7.283 -5.704 -18.371 1.00 95.31 90 TRP A CA 1
ATOM 678 C C . TRP A 1 90 ? 8.073 -5.394 -19.635 1.00 95.31 90 TRP A C 1
ATOM 680 O O . TRP A 1 90 ? 7.661 -4.551 -20.429 1.00 95.31 90 TRP A O 1
ATOM 690 N N . LEU A 1 91 ? 9.209 -6.064 -19.812 1.00 94.69 91 LEU A N 1
ATOM 691 C CA . LEU A 1 91 ? 9.953 -6.058 -21.070 1.00 94.69 91 LEU A CA 1
ATOM 692 C C . LEU A 1 91 ? 9.414 -7.161 -21.981 1.00 94.69 91 LEU A C 1
ATOM 694 O O . LEU A 1 91 ? 9.179 -8.280 -21.534 1.00 94.69 91 LEU A O 1
ATOM 698 N N . ASP A 1 92 ? 9.197 -6.848 -23.253 1.00 91.56 92 ASP A N 1
ATOM 699 C CA . ASP A 1 92 ? 8.886 -7.863 -24.258 1.00 91.56 92 ASP A CA 1
ATOM 700 C C . ASP A 1 92 ? 10.152 -8.472 -24.887 1.00 91.56 92 ASP A C 1
ATOM 702 O O . ASP A 1 92 ? 11.282 -8.098 -24.570 1.00 91.56 92 ASP A O 1
ATOM 706 N N . GLU A 1 93 ? 9.966 -9.424 -25.803 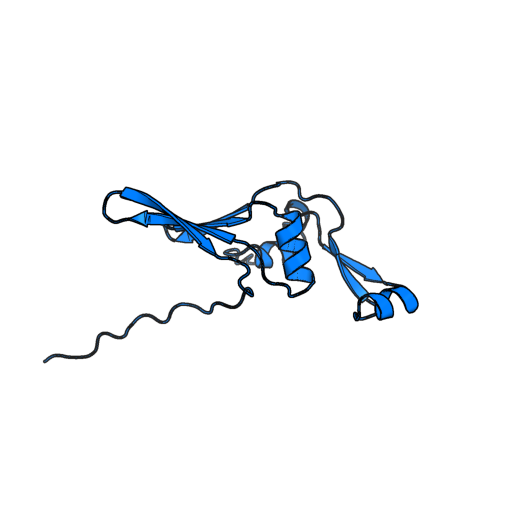1.00 90.44 93 GLU A N 1
ATOM 707 C CA . GLU A 1 93 ? 11.064 -10.124 -26.486 1.00 90.44 93 GLU A CA 1
ATOM 708 C C . GLU A 1 93 ? 11.958 -9.191 -27.325 1.00 90.44 93 GLU A C 1
ATOM 710 O O . GLU A 1 93 ? 13.104 -9.535 -27.616 1.00 90.44 93 GLU A O 1
ATOM 715 N N . ALA A 1 94 ? 11.460 -8.008 -27.702 1.00 92.19 94 ALA A N 1
ATOM 716 C CA . ALA A 1 94 ? 12.224 -6.985 -28.410 1.00 92.19 94 ALA A CA 1
ATOM 717 C C . ALA A 1 94 ? 12.956 -6.023 -27.454 1.00 92.19 94 ALA A C 1
ATOM 719 O O . ALA A 1 94 ? 13.697 -5.150 -27.909 1.00 92.19 94 ALA A O 1
ATOM 720 N N . GLY A 1 95 ? 12.779 -6.185 -26.138 1.00 89.00 95 GLY A N 1
ATOM 721 C CA . GLY A 1 95 ? 13.325 -5.301 -25.113 1.00 89.00 95 GLY A CA 1
ATOM 722 C C . GLY A 1 95 ? 12.542 -3.995 -24.952 1.00 89.00 95 GLY A C 1
ATOM 723 O O . GLY A 1 95 ? 13.054 -3.054 -24.345 1.00 89.00 95 GLY A O 1
ATOM 724 N N . GLU A 1 96 ? 11.320 -3.906 -25.485 1.00 92.94 96 GLU A N 1
ATOM 725 C CA . GLU A 1 96 ? 10.453 -2.744 -25.300 1.00 92.94 96 GLU A CA 1
ATOM 726 C C . GLU A 1 96 ? 9.650 -2.860 -24.001 1.00 92.94 96 GLU A C 1
ATOM 728 O O . GLU A 1 96 ? 9.147 -3.926 -23.643 1.00 92.94 96 GLU A O 1
ATOM 733 N N . VAL A 1 97 ? 9.486 -1.737 -23.295 1.00 93.06 97 VAL A N 1
ATOM 734 C CA . VAL A 1 97 ? 8.668 -1.684 -22.078 1.00 93.06 97 VAL A CA 1
ATOM 735 C C . VAL A 1 97 ? 7.190 -1.627 -22.451 1.00 93.06 97 VAL A C 1
ATOM 737 O O . VAL A 1 97 ? 6.716 -0.664 -23.058 1.00 93.06 97 VAL A O 1
ATOM 740 N N . ARG A 1 98 ? 6.441 -2.636 -22.022 1.00 95.25 98 ARG A N 1
ATOM 741 C CA . ARG A 1 98 ? 4.982 -2.686 -22.059 1.00 95.25 98 ARG A CA 1
ATOM 742 C C . ARG A 1 98 ? 4.424 -2.252 -20.711 1.00 95.25 98 ARG A C 1
ATOM 744 O O . ARG A 1 98 ? 5.004 -2.539 -19.666 1.00 95.25 98 ARG A O 1
ATOM 751 N N . ILE A 1 99 ? 3.309 -1.529 -20.750 1.00 93.31 99 ILE A N 1
ATOM 752 C CA . ILE A 1 99 ? 2.622 -1.007 -19.568 1.00 93.31 99 ILE A CA 1
ATOM 753 C C . ILE A 1 99 ? 1.166 -1.452 -19.639 1.00 93.31 99 ILE A C 1
ATOM 755 O O . ILE A 1 99 ? 0.478 -1.173 -20.621 1.00 93.31 99 ILE A O 1
ATOM 759 N N . GLU A 1 100 ? 0.696 -2.095 -18.580 1.00 91.44 100 GLU A N 1
ATOM 760 C CA . GLU A 1 100 ? -0.703 -2.432 -18.359 1.00 91.44 100 GLU A CA 1
ATOM 761 C C . GLU A 1 100 ? -1.163 -1.792 -17.058 1.00 91.44 100 GLU A C 1
ATOM 763 O O . GLU A 1 100 ? -0.583 -2.004 -15.994 1.00 91.44 100 GLU A O 1
ATOM 768 N N . LYS A 1 101 ? -2.220 -0.992 -17.141 1.00 83.94 101 LYS A N 1
ATOM 769 C CA . LYS A 1 101 ? -2.908 -0.490 -15.957 1.00 83.94 101 LYS A CA 1
ATOM 770 C C . LYS A 1 101 ? -4.028 -1.471 -15.653 1.00 83.94 101 LYS A C 1
ATOM 772 O O . LYS A 1 101 ? -5.056 -1.438 -16.326 1.00 83.94 101 LYS A O 1
ATOM 777 N N . GLU A 1 102 ? -3.813 -2.364 -14.691 1.00 71.50 102 GLU A N 1
ATOM 778 C CA . GLU A 1 102 ? -4.905 -3.179 -14.168 1.00 71.50 102 GLU A CA 1
ATOM 779 C C . GLU A 1 102 ? -5.740 -2.280 -13.245 1.00 71.50 102 GLU A C 1
ATOM 781 O O . GLU A 1 102 ? -5.284 -1.805 -12.200 1.00 71.50 102 GLU A O 1
ATOM 786 N N . GLU A 1 103 ? -6.974 -2.002 -13.662 1.00 64.88 103 GLU A N 1
ATOM 787 C CA . GLU A 1 103 ? -7.952 -1.383 -12.777 1.00 64.88 103 GLU A CA 1
ATOM 788 C C . GLU A 1 103 ? -8.352 -2.376 -11.688 1.00 64.88 103 GLU A C 1
ATOM 790 O O . GLU A 1 103 ? -8.663 -3.532 -11.975 1.00 64.88 103 GLU A O 1
ATOM 795 N N . LEU A 1 104 ? -8.359 -1.877 -10.448 1.00 61.22 104 LEU A N 1
ATOM 796 C CA . LEU A 1 104 ? -9.032 -2.438 -9.281 1.00 61.22 104 LEU A CA 1
ATOM 797 C C . LEU A 1 104 ? -9.113 -3.977 -9.281 1.00 61.22 104 LEU A C 1
ATOM 799 O O . LEU A 1 104 ? -10.193 -4.566 -9.370 1.00 61.22 104 LEU A O 1
ATOM 803 N N . 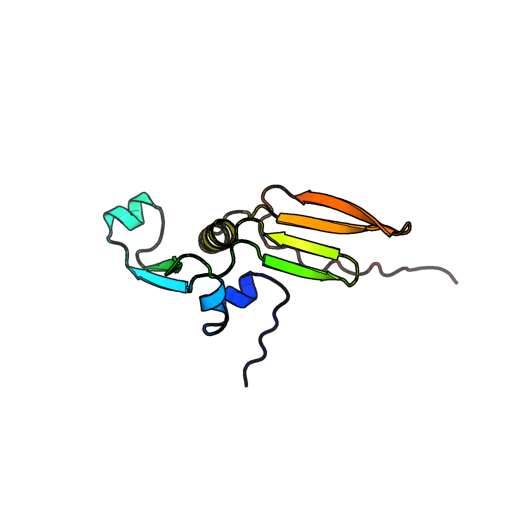VAL A 1 105 ? -7.971 -4.635 -9.087 1.00 56.19 105 VAL A N 1
ATOM 804 C CA . VAL A 1 105 ? -7.935 -6.076 -8.821 1.00 56.19 105 VAL A CA 1
ATOM 805 C C . VAL A 1 105 ? -8.098 -6.327 -7.325 1.00 56.19 105 VAL A C 1
ATOM 807 O O . VAL A 1 105 ? -7.448 -5.697 -6.489 1.00 56.19 105 VAL A O 1
ATOM 810 N N . THR A 1 106 ? -8.971 -7.264 -6.953 1.00 48.22 106 THR A N 1
ATOM 811 C CA . THR A 1 106 ? -8.908 -7.862 -5.618 1.00 48.22 106 THR A CA 1
ATOM 812 C C . THR A 1 106 ? -7.621 -8.678 -5.551 1.00 48.22 106 THR A C 1
ATOM 814 O O . THR A 1 106 ? -7.403 -9.564 -6.381 1.00 48.22 106 THR A O 1
ATOM 817 N N . ALA A 1 107 ? -6.750 -8.374 -4.588 1.00 50.56 107 ALA A N 1
ATOM 818 C CA . ALA A 1 107 ? -5.473 -9.054 -4.386 1.00 50.56 107 ALA A CA 1
ATOM 819 C C . ALA A 1 107 ? -5.686 -10.515 -3.938 1.00 50.56 107 ALA A C 1
ATOM 821 O O . ALA A 1 107 ? -5.558 -10.879 -2.780 1.00 50.56 107 ALA A O 1
ATOM 822 N N . THR A 1 108 ? -6.083 -11.380 -4.871 1.00 42.88 108 THR A N 1
ATOM 823 C CA . THR A 1 108 ? -6.054 -12.842 -4.750 1.00 42.88 108 THR A CA 1
ATOM 824 C C . THR A 1 108 ? -5.838 -13.464 -6.132 1.00 42.88 108 THR A C 1
ATOM 826 O O . THR A 1 108 ? -6.688 -14.184 -6.655 1.00 42.88 108 THR A O 1
ATOM 829 N N . LYS A 1 109 ? -4.669 -13.252 -6.748 1.00 41.59 109 LYS A N 1
ATOM 830 C CA . LYS A 1 109 ? -4.215 -14.147 -7.825 1.00 41.59 109 LYS A CA 1
ATOM 831 C C . LYS A 1 109 ? -3.119 -15.076 -7.311 1.00 41.59 109 LYS A C 1
ATOM 833 O O . LYS A 1 109 ? -1.945 -14.742 -7.228 1.00 41.59 109 LYS A O 1
ATOM 838 N N . LYS A 1 110 ? -3.586 -16.282 -6.966 1.00 35.28 110 LYS A N 1
ATOM 839 C CA . LYS A 1 110 ? -2.841 -17.546 -6.927 1.00 35.28 110 LYS A CA 1
ATOM 840 C C . LYS A 1 110 ? -1.790 -17.617 -8.036 1.00 35.28 110 LYS A C 1
ATOM 842 O O . LYS A 1 110 ? -2.087 -17.287 -9.181 1.00 35.28 110 LYS A O 1
ATOM 847 N N . ALA A 1 111 ? -0.650 -18.210 -7.680 1.00 37.38 111 ALA A N 1
ATOM 848 C CA . ALA A 1 111 ? 0.348 -18.775 -8.577 1.00 37.38 111 ALA A CA 1
ATOM 849 C C . ALA A 1 111 ? -0.276 -19.334 -9.866 1.00 37.38 111 ALA A C 1
ATOM 851 O O . ALA A 1 111 ? -1.108 -20.252 -9.836 1.00 37.38 111 ALA A O 1
ATOM 852 N N . THR A 1 112 ? 0.149 -18.788 -10.999 1.00 36.72 112 THR A N 1
ATOM 853 C CA . THR A 1 112 ? -0.074 -19.356 -12.321 1.00 36.72 112 THR A CA 1
ATOM 854 C C . THR A 1 112 ? 0.530 -20.757 -12.333 1.00 36.72 112 THR A C 1
ATOM 856 O O . THR A 1 112 ? 1.744 -20.946 -12.334 1.00 36.72 112 THR A O 1
ATOM 859 N N . LYS A 1 113 ? -0.348 -21.765 -12.299 1.00 35.84 113 LYS A N 1
ATOM 860 C CA . LYS A 1 113 ? -0.012 -23.159 -12.586 1.00 35.84 113 LYS A CA 1
ATOM 861 C C . LYS A 1 113 ? 0.740 -23.211 -13.915 1.00 35.84 113 LYS A C 1
ATOM 863 O O . LYS A 1 113 ? 0.180 -22.852 -14.950 1.00 35.84 113 LYS A O 1
ATOM 868 N N . GLY A 1 114 ? 1.973 -23.709 -13.882 1.00 34.38 114 GLY A N 1
ATOM 869 C CA . GLY A 1 114 ? 2.674 -24.148 -15.079 1.00 34.38 114 GLY A CA 1
ATOM 870 C C . GLY A 1 114 ? 1.806 -25.135 -15.862 1.00 34.38 114 GLY A C 1
ATOM 871 O O . GLY A 1 114 ? 1.211 -26.053 -15.292 1.00 34.38 114 GLY A O 1
ATOM 872 N N . LYS A 1 115 ? 1.713 -24.922 -17.176 1.00 35.91 115 LYS A N 1
ATOM 873 C CA . LYS A 1 115 ? 1.238 -25.922 -18.137 1.00 35.91 115 LYS A CA 1
ATOM 874 C C . LYS A 1 115 ? 2.047 -27.213 -17.938 1.00 35.91 115 LYS A C 1
ATOM 876 O O . LYS A 1 115 ? 3.264 -27.158 -18.102 1.00 35.91 115 LYS A O 1
ATOM 881 N N . PRO A 1 116 ? 1.435 -28.383 -17.695 1.00 37.97 116 PRO A N 1
ATOM 882 C CA . PRO A 1 116 ? 2.065 -29.625 -18.094 1.00 37.97 116 PRO A CA 1
ATOM 883 C C . PRO A 1 116 ? 1.854 -29.755 -19.603 1.00 37.97 116 PRO A C 1
ATOM 885 O O . PRO A 1 116 ? 0.732 -29.945 -20.075 1.00 37.97 116 PRO A O 1
ATOM 888 N N . LEU A 1 117 ? 2.933 -29.596 -20.366 1.00 43.75 117 LEU A N 1
ATOM 889 C CA . LEU A 1 117 ? 2.970 -30.011 -21.761 1.00 43.75 117 LEU A CA 1
ATOM 890 C C . LEU A 1 117 ? 2.932 -31.546 -21.756 1.00 43.75 117 LEU A C 1
ATOM 892 O O . LEU A 1 117 ? 3.887 -32.192 -21.332 1.00 43.75 117 LEU A O 1
ATOM 896 N N . ALA A 1 118 ? 1.795 -32.123 -22.139 1.00 42.78 118 ALA A N 1
ATOM 897 C CA . ALA A 1 118 ? 1.632 -33.561 -22.293 1.00 42.78 118 ALA A CA 1
ATOM 898 C C . ALA A 1 118 ? 1.440 -33.912 -23.773 1.00 42.78 118 ALA A C 1
ATOM 900 O O . ALA A 1 118 ? 0.580 -33.321 -24.430 1.00 42.78 118 ALA A O 1
ATOM 901 N N . LYS A 1 119 ? 2.171 -34.966 -24.179 1.00 37.56 119 LYS A N 1
ATOM 902 C CA . LYS A 1 119 ? 2.244 -35.685 -25.473 1.00 37.56 119 LYS A CA 1
ATOM 903 C C . LYS A 1 119 ? 3.262 -35.074 -26.449 1.00 37.56 119 LYS A C 1
ATOM 905 O O . LYS A 1 119 ? 3.253 -33.872 -26.663 1.00 37.56 119 LYS A O 1
ATOM 910 N N . GLU A 1 120 ? 4.217 -35.836 -26.985 1.00 34.47 120 GLU A N 1
ATOM 911 C CA . GLU A 1 120 ? 4.036 -37.115 -27.690 1.00 34.47 120 GLU A CA 1
ATOM 912 C C . GLU A 1 120 ? 5.347 -37.938 -27.772 1.00 34.47 120 GLU A C 1
ATOM 914 O O . GLU A 1 120 ? 6.397 -37.369 -28.076 1.00 34.47 120 GLU A O 1
ATOM 919 N N . ASN A 1 121 ? 5.267 -39.241 -27.448 1.00 36.06 121 ASN A N 1
ATOM 920 C CA . ASN A 1 121 ? 5.864 -40.420 -28.120 1.00 36.06 121 ASN A CA 1
ATOM 921 C C . ASN A 1 121 ? 5.894 -41.633 -27.181 1.00 36.06 121 ASN A C 1
ATOM 923 O O . ASN A 1 121 ? 6.566 -41.558 -26.128 1.00 36.06 121 ASN A O 1
#

Organism: NCBI:txid412755

Sequence (121 aa):
MGTAHGNTLENLMMNPTLADLIGGIQSVTLGDEEAKRRGTQKSILERMSPPTFNIVVEIQDWDKVAIHPDVGEAVDAILRGQPVATETRWLDEAGEVRIEKEELVTATKKATKGKPLAKEN